Protein AF-A0A9Q1LSW4-F1 (afdb_monomer_lite)

Sequence (123 aa):
MEIEVDHYAVLDLPSGEQGAKLSASDISKAYKKKALVLHPDKRPLELSKADNFIRHSQDEKAMKLFGALFRVKRQKIQCQSQQDSKRRKIMSDLDARERAAFASDAPREEEERIARKLKDEIA

pLDDT: mean 76.41, std 11.89, range [38.97, 95.5]

Secondary structure (DSSP, 8-state):
------HHHHTTPPPTTTGGGS-HHHHHHHHHHHHHHS-GGG-TT-HHHHHHHHHHSS-HHHHHHHHHHHHHHHHHHHHHHHHHHHHHHHHHHHHHHHHHHHH--HHHHHHHHHHHHHHHHH-

Organism: NCBI:txid402998

InterPro domains:
  IPR001623 DnaJ domain [PF00226] (6-53)
  IPR001623 DnaJ domain [PS50076] (6-67)
  IPR001623 DnaJ domain [SM00271] (5-96)
  IPR001623 DnaJ domain [cd06257] (6-55)
  IPR036869 Chaperone J-domain superfamily [G3DSA:1.10.287.110] (3-99)
  IPR036869 Chaperone J-domain superfamily [SSF46565] (5-47)

Structure (mmCIF, N/CA/C/O backbone):
data_AF-A0A9Q1LSW4-F1
#
_entry.id   AF-A0A9Q1LSW4-F1
#
loop_
_atom_site.group_PDB
_atom_site.id
_atom_site.type_symbol
_atom_site.label_atom_id
_atom_site.label_alt_id
_atom_site.label_comp_id
_atom_site.label_asym_id
_atom_site.label_entity_id
_atom_site.label_seq_id
_atom_site.pdbx_PDB_ins_code
_atom_site.Cartn_x
_atom_site.Cartn_y
_atom_site.Cartn_z
_atom_site.occupancy
_atom_site.B_iso_or_equiv
_atom_site.auth_seq_id
_atom_site.auth_comp_id
_atom_site.auth_asym_id
_atom_site.auth_atom_id
_atom_site.pdbx_PDB_model_num
ATOM 1 N N . MET A 1 1 ? -8.508 -15.635 0.846 1.00 38.97 1 MET A N 1
ATOM 2 C CA . MET A 1 1 ? -8.278 -14.207 1.146 1.00 38.97 1 MET A CA 1
ATOM 3 C C . MET A 1 1 ? -8.674 -13.996 2.591 1.00 38.97 1 MET A C 1
ATOM 5 O O . MET A 1 1 ? -9.848 -14.157 2.895 1.00 38.97 1 MET A O 1
ATOM 9 N N . GLU A 1 2 ? -7.718 -13.742 3.484 1.00 48.78 2 GLU A N 1
ATOM 10 C CA . GLU A 1 2 ? -8.042 -13.275 4.835 1.00 48.78 2 GLU A CA 1
ATOM 11 C C . GLU A 1 2 ? -8.755 -11.932 4.676 1.00 48.78 2 GLU A C 1
ATOM 13 O O . GLU A 1 2 ? -8.180 -10.971 4.165 1.00 48.78 2 GLU A O 1
ATOM 18 N N . ILE A 1 3 ? -10.048 -11.892 4.992 1.00 49.88 3 ILE A N 1
ATOM 19 C CA . ILE A 1 3 ? -10.807 -10.646 5.004 1.00 49.88 3 ILE A CA 1
ATOM 20 C C . ILE A 1 3 ? -10.257 -9.876 6.201 1.00 49.88 3 ILE A C 1
ATOM 22 O O . ILE A 1 3 ? -10.599 -10.165 7.344 1.00 49.88 3 ILE A O 1
ATOM 26 N N . GLU A 1 4 ? -9.326 -8.962 5.950 1.00 60.59 4 GLU A N 1
ATOM 27 C CA . GLU A 1 4 ? -8.769 -8.085 6.974 1.00 60.59 4 GLU A CA 1
ATOM 28 C C . GLU A 1 4 ? -9.849 -7.094 7.394 1.00 60.59 4 GLU A C 1
ATOM 30 O O . GLU A 1 4 ? -10.014 -6.019 6.821 1.00 60.59 4 GLU A O 1
ATOM 35 N N . VAL A 1 5 ? -10.649 -7.513 8.368 1.00 68.19 5 VAL A N 1
ATOM 36 C CA . VAL A 1 5 ? -11.745 -6.716 8.896 1.00 68.19 5 VAL A CA 1
ATOM 37 C C . VAL A 1 5 ? -11.161 -5.542 9.676 1.00 68.19 5 VAL A C 1
ATOM 39 O O . VAL A 1 5 ? -10.452 -5.715 10.668 1.00 68.19 5 VAL A O 1
ATOM 42 N N . ASP A 1 6 ? -11.458 -4.326 9.233 1.00 74.69 6 ASP A N 1
ATOM 43 C CA . ASP A 1 6 ? -11.106 -3.114 9.959 1.00 74.69 6 ASP A CA 1
ATOM 44 C C . ASP A 1 6 ? -11.948 -3.010 11.238 1.00 74.69 6 ASP A C 1
ATOM 46 O O . ASP A 1 6 ? -13.153 -2.768 11.201 1.00 74.69 6 ASP A O 1
ATOM 50 N N . HIS A 1 7 ? -11.305 -3.200 12.390 1.00 74.69 7 HIS A N 1
ATOM 51 C CA . HIS A 1 7 ? -11.987 -3.251 13.681 1.00 74.69 7 HIS A CA 1
ATOM 52 C C . HIS A 1 7 ? -12.587 -1.893 14.073 1.00 74.69 7 HIS A C 1
ATOM 54 O O . HIS A 1 7 ? -13.590 -1.860 14.784 1.00 74.69 7 HIS A O 1
ATOM 60 N N . TYR A 1 8 ? -12.028 -0.779 13.583 1.00 81.00 8 TYR A N 1
ATOM 61 C CA . TYR A 1 8 ? -12.603 0.549 13.806 1.00 8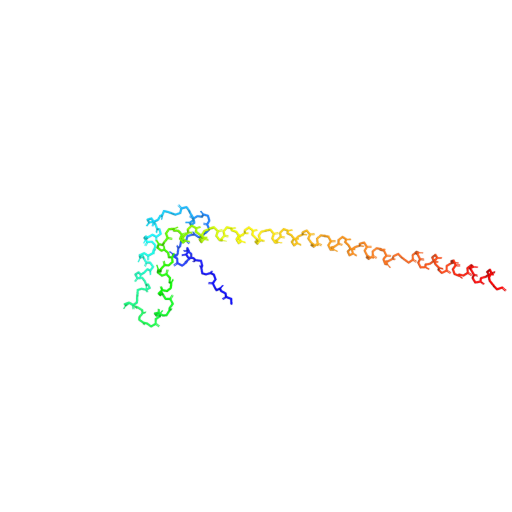1.00 8 TYR A CA 1
ATOM 62 C C . TYR A 1 8 ? -13.850 0.741 12.947 1.00 81.00 8 TYR A C 1
ATOM 64 O O . TYR A 1 8 ? -14.886 1.141 13.473 1.00 81.00 8 TYR A O 1
ATOM 72 N N . ALA A 1 9 ? -13.803 0.342 11.673 1.00 79.25 9 ALA A N 1
ATOM 73 C CA . ALA A 1 9 ? -14.977 0.370 10.802 1.00 79.25 9 ALA A CA 1
ATOM 74 C C . ALA A 1 9 ? -16.109 -0.518 11.342 1.00 79.25 9 ALA A C 1
ATOM 76 O O . ALA A 1 9 ? -17.273 -0.122 11.332 1.00 79.25 9 ALA A O 1
ATOM 77 N N . VAL A 1 10 ? -15.789 -1.688 11.907 1.00 78.00 10 VAL A N 1
ATOM 78 C CA . VAL A 1 10 ? -16.804 -2.532 12.556 1.00 78.00 10 VAL A CA 1
ATOM 79 C C . VAL A 1 10 ? -17.306 -1.933 13.864 1.00 78.00 10 VAL A C 1
ATOM 81 O O . VAL A 1 10 ? -18.380 -2.306 14.300 1.00 78.00 10 VAL A O 1
ATOM 84 N N . LEU A 1 11 ? -16.649 -0.956 14.478 1.00 80.81 11 LEU A N 1
ATOM 85 C CA . LEU A 1 11 ? -17.217 -0.194 15.597 1.00 80.81 11 LEU A CA 1
ATOM 86 C C . LEU A 1 11 ? -17.920 1.101 15.158 1.00 80.81 11 LEU A C 1
ATOM 88 O O . LEU A 1 11 ? -18.365 1.857 16.018 1.00 80.81 11 LEU A O 1
ATOM 92 N N . ASP A 1 12 ? -18.056 1.338 13.847 1.00 80.50 12 ASP A N 1
ATOM 93 C CA . ASP A 1 12 ? -18.505 2.612 13.260 1.00 80.50 12 ASP A CA 1
ATOM 94 C C . ASP A 1 12 ? -17.648 3.806 13.726 1.00 80.50 12 ASP A C 1
ATOM 96 O O . ASP A 1 12 ? -18.136 4.920 13.922 1.00 80.50 12 ASP A O 1
ATOM 100 N N . LEU A 1 13 ? -16.353 3.557 13.938 1.00 82.75 13 LEU A N 1
ATOM 101 C CA . LEU A 1 13 ? -15.358 4.541 14.348 1.00 82.75 13 LEU A CA 1
ATOM 102 C C . LEU A 1 13 ? -14.474 4.951 13.161 1.00 82.75 13 LEU A C 1
ATOM 104 O O . LEU A 1 13 ? -14.253 4.151 12.249 1.00 82.75 13 LEU A O 1
ATOM 108 N N . PRO A 1 14 ? -13.924 6.180 13.169 1.00 81.69 14 PRO A N 1
ATOM 109 C CA . PRO A 1 14 ? -13.019 6.631 12.121 1.00 81.69 14 PRO A CA 1
ATOM 110 C C . PRO A 1 14 ? -11.722 5.812 12.134 1.00 81.69 14 PRO A C 1
ATOM 112 O O . PRO A 1 14 ? -11.009 5.761 13.136 1.00 81.69 14 PRO A O 1
ATOM 115 N N . SER A 1 15 ? -11.396 5.189 11.006 1.00 77.62 15 SER A N 1
ATOM 116 C CA . SER A 1 15 ? -10.222 4.325 10.867 1.00 77.62 15 SER A CA 1
ATOM 117 C C . SER A 1 15 ? -8.911 5.096 10.679 1.00 77.62 15 SER A C 1
ATOM 119 O O . SER A 1 15 ? -8.876 6.259 10.269 1.00 77.62 15 SER A O 1
ATOM 121 N N . GLY A 1 16 ? -7.787 4.432 10.957 1.00 72.44 16 GLY A N 1
ATOM 122 C CA . GLY A 1 16 ? -6.445 4.969 10.716 1.00 72.44 16 GLY A CA 1
ATOM 123 C C . GLY A 1 16 ? -5.918 5.849 11.852 1.00 72.44 16 GLY A C 1
ATOM 124 O O . GLY A 1 16 ? -5.919 5.456 13.016 1.00 72.44 16 GLY A O 1
ATOM 125 N N . GLU A 1 17 ? -5.395 7.030 11.516 1.00 68.69 17 GLU A N 1
ATOM 126 C CA . GLU A 1 17 ? -4.716 7.905 12.484 1.00 68.69 17 GLU A CA 1
ATOM 127 C C . GLU A 1 17 ? -5.684 8.571 13.468 1.00 68.69 17 GLU A C 1
ATOM 129 O O . GLU A 1 17 ? -5.304 8.874 14.596 1.00 68.69 17 GLU A O 1
ATOM 134 N N . GLN A 1 18 ? -6.942 8.755 13.062 1.00 72.56 18 GLN A N 1
ATOM 135 C CA . GLN A 1 18 ? -8.000 9.254 13.938 1.00 72.56 18 GLN A CA 1
ATOM 136 C C . GLN A 1 18 ? -8.470 8.171 14.915 1.00 72.56 18 GLN A C 1
ATOM 138 O O . GLN A 1 18 ? -8.598 8.454 16.101 1.00 72.56 18 GLN A O 1
ATOM 143 N N . GLY A 1 19 ? -8.608 6.921 14.460 1.00 71.19 19 GLY A N 1
ATOM 144 C CA . GLY A 1 19 ? -8.939 5.778 15.318 1.00 71.19 19 GLY A CA 1
ATOM 145 C C . GLY A 1 19 ? -7.888 5.512 16.395 1.00 71.19 19 GLY A C 1
ATOM 146 O O . GLY A 1 19 ? -8.226 5.254 17.544 1.00 71.19 19 GLY A O 1
ATOM 147 N N . ALA A 1 20 ? -6.605 5.686 16.061 1.00 69.38 20 ALA A N 1
ATOM 148 C CA . ALA A 1 20 ? -5.503 5.555 17.018 1.00 69.38 20 ALA A CA 1
ATOM 149 C C . ALA A 1 20 ? -5.449 6.673 18.081 1.00 69.38 20 ALA A C 1
ATOM 151 O O . ALA A 1 20 ? -4.754 6.516 19.082 1.00 69.38 20 ALA A O 1
ATOM 152 N N . LYS A 1 21 ? -6.143 7.799 17.862 1.00 79.56 21 LYS A N 1
ATOM 153 C CA . LYS A 1 21 ? -6.265 8.905 18.829 1.00 79.56 21 LYS A CA 1
ATOM 154 C C . LYS A 1 21 ? -7.465 8.740 19.766 1.00 79.56 21 LYS A C 1
ATOM 156 O O . LYS A 1 21 ? -7.603 9.528 20.698 1.00 79.56 21 LYS A O 1
ATOM 161 N N . LEU A 1 22 ? -8.339 7.761 19.519 1.00 78.62 22 LEU A N 1
ATOM 162 C CA . LEU A 1 22 ? -9.520 7.535 20.346 1.00 78.62 22 LEU A CA 1
ATOM 163 C C . LEU A 1 22 ? -9.125 7.013 21.725 1.00 78.62 22 LEU A C 1
ATOM 165 O O . LEU A 1 22 ? -8.242 6.166 21.867 1.00 78.62 22 LEU A O 1
ATOM 169 N N . SER A 1 23 ? -9.817 7.510 22.749 1.00 81.19 23 SER A N 1
ATOM 170 C CA . SER A 1 23 ? -9.645 7.007 24.105 1.00 81.19 23 SER A CA 1
ATOM 171 C C . SER A 1 23 ? -10.274 5.617 24.240 1.00 81.19 23 SER A C 1
ATOM 173 O O . SER A 1 23 ? -11.300 5.317 23.620 1.00 81.19 23 SER A O 1
ATOM 175 N N . ALA A 1 24 ? -9.715 4.778 25.117 1.00 79.19 24 ALA A N 1
ATOM 176 C CA . ALA A 1 24 ? -10.296 3.471 25.443 1.00 79.19 24 ALA A CA 1
ATOM 177 C C . ALA A 1 24 ? -11.764 3.583 25.908 1.00 79.19 24 ALA A C 1
ATOM 179 O O . ALA A 1 24 ? -12.572 2.680 25.679 1.00 79.19 24 ALA A O 1
ATOM 180 N N . SER A 1 25 ? -12.137 4.722 26.507 1.00 82.75 25 SER A N 1
ATOM 181 C CA . SER A 1 25 ? -13.507 4.997 26.943 1.00 82.75 25 SER A CA 1
ATOM 182 C C . SER A 1 25 ? -14.482 5.171 25.773 1.00 82.75 25 SER A C 1
ATOM 184 O O . SER A 1 25 ? -15.608 4.676 25.835 1.00 82.75 25 SER A O 1
ATOM 186 N N . ASP A 1 26 ? -14.053 5.805 24.681 1.00 83.75 26 ASP A N 1
ATOM 187 C CA . ASP A 1 26 ? -14.897 6.037 23.505 1.00 83.75 26 ASP A CA 1
ATOM 188 C C . ASP A 1 26 ? -15.045 4.765 22.674 1.00 83.75 26 ASP A C 1
ATOM 190 O O . ASP A 1 26 ? -16.146 4.440 22.227 1.00 83.75 26 ASP A O 1
ATOM 194 N N . ILE A 1 27 ? -13.971 3.977 22.585 1.00 82.19 27 ILE A N 1
ATOM 195 C CA . ILE A 1 27 ? -14.002 2.630 22.006 1.00 82.19 27 ILE A CA 1
ATOM 196 C C . ILE A 1 27 ? -14.953 1.733 22.807 1.00 82.19 27 ILE A C 1
ATOM 198 O O . ILE A 1 27 ? -15.801 1.060 22.226 1.00 82.19 27 ILE A O 1
ATOM 202 N N . SER A 1 28 ? -14.895 1.781 24.142 1.00 82.56 28 SER A N 1
ATOM 203 C CA . SER A 1 28 ? -15.792 1.007 25.012 1.00 82.56 28 SER A CA 1
ATOM 204 C C . SER A 1 28 ? -17.264 1.394 24.840 1.00 82.56 28 SER A C 1
ATOM 206 O O . SER A 1 28 ? -18.140 0.527 24.864 1.00 82.56 28 SER A O 1
ATOM 208 N N . LYS A 1 29 ? -17.568 2.686 24.649 1.00 87.56 29 LYS A N 1
ATOM 209 C CA . LYS A 1 29 ? -18.937 3.156 24.360 1.00 87.56 29 LYS A CA 1
ATOM 210 C C . LYS A 1 29 ? -19.427 2.640 23.008 1.00 87.56 29 LYS A C 1
ATOM 212 O O . LYS A 1 29 ? -20.534 2.105 22.933 1.00 87.56 29 LYS A O 1
ATOM 217 N N . ALA A 1 30 ? -18.609 2.775 21.962 1.00 85.75 30 ALA A N 1
ATOM 218 C CA . ALA A 1 30 ? -18.933 2.282 20.625 1.00 85.75 30 ALA A CA 1
ATOM 219 C C . ALA A 1 30 ? -19.145 0.761 20.632 1.00 85.75 30 ALA A C 1
ATOM 221 O O . ALA A 1 30 ? -20.146 0.271 20.110 1.00 85.75 30 ALA A O 1
ATOM 222 N N . TYR A 1 31 ? -18.276 0.033 21.334 1.00 84.19 31 TYR A N 1
ATOM 223 C CA . TYR A 1 31 ? -18.386 -1.404 21.548 1.00 84.19 31 TYR A CA 1
ATOM 224 C C . TYR A 1 31 ? -19.704 -1.789 22.224 1.00 84.19 31 TYR A C 1
ATOM 226 O O . TYR A 1 31 ? -20.441 -2.612 21.690 1.00 84.19 31 TYR A O 1
ATOM 234 N N . LYS A 1 32 ? -20.065 -1.154 23.348 1.00 84.44 32 LYS A N 1
ATOM 235 C CA . LYS A 1 32 ? -21.341 -1.419 24.040 1.00 84.44 32 LYS A CA 1
ATOM 236 C C . LYS A 1 32 ? -22.544 -1.165 23.130 1.00 84.44 32 LYS A C 1
ATOM 238 O O . LYS A 1 32 ? -23.467 -1.973 23.094 1.00 84.44 32 LYS A O 1
ATOM 243 N N . LYS A 1 33 ? -22.524 -0.073 22.359 1.00 85.56 33 LYS A N 1
ATOM 244 C CA . LYS A 1 33 ? -23.592 0.257 21.405 1.00 85.56 33 LYS A CA 1
ATOM 245 C C . LYS A 1 33 ? -23.714 -0.803 20.307 1.00 85.56 33 LYS A C 1
ATOM 247 O O . LYS A 1 33 ? -24.822 -1.253 20.024 1.00 85.56 33 LYS A O 1
ATOM 252 N N . LYS A 1 34 ? -22.591 -1.234 19.725 1.00 82.75 34 LYS A N 1
ATOM 253 C CA . LYS A 1 34 ? -22.558 -2.273 18.685 1.00 82.75 34 LYS A CA 1
ATOM 254 C C . LYS A 1 34 ? -23.005 -3.631 19.235 1.00 82.75 34 LYS A C 1
ATOM 256 O O . LYS A 1 34 ? -23.825 -4.301 18.615 1.00 82.75 34 LYS A O 1
ATOM 261 N N . ALA A 1 35 ? -22.541 -3.990 20.432 1.00 80.50 35 ALA A N 1
ATOM 262 C CA . ALA A 1 35 ? -22.904 -5.222 21.123 1.00 80.50 35 ALA A CA 1
ATOM 263 C C . ALA A 1 35 ? -24.405 -5.293 21.433 1.00 80.50 35 ALA A C 1
ATOM 265 O O . ALA A 1 35 ? -24.991 -6.353 21.285 1.00 80.50 35 ALA A O 1
ATOM 266 N N . LEU A 1 36 ? -25.059 -4.178 21.782 1.00 81.44 36 LEU A N 1
ATOM 267 C CA . LEU A 1 36 ? -26.515 -4.139 21.989 1.00 81.44 36 LEU A CA 1
ATOM 268 C C . LEU A 1 36 ? -27.328 -4.386 20.708 1.00 81.44 36 LEU A C 1
ATOM 270 O O . LEU A 1 36 ? -28.458 -4.874 20.787 1.00 81.44 36 LEU A O 1
ATOM 274 N N . VAL A 1 37 ? -26.782 -4.011 19.548 1.00 78.06 37 VAL A N 1
ATOM 275 C CA . VAL A 1 37 ? -27.412 -4.203 18.230 1.00 78.06 37 VAL A CA 1
ATOM 276 C C . VAL A 1 37 ? -27.177 -5.618 17.708 1.00 78.06 37 VAL A C 1
ATOM 278 O O . VAL A 1 37 ? -28.074 -6.219 17.119 1.00 78.06 37 VAL A O 1
ATOM 281 N N . LEU A 1 38 ? -25.972 -6.142 17.931 1.00 72.50 38 LEU A N 1
ATOM 282 C CA . LEU A 1 38 ? -25.527 -7.461 17.486 1.00 72.50 38 LEU A CA 1
ATOM 283 C C . LEU A 1 38 ? -25.671 -8.533 18.576 1.00 72.50 38 LEU A C 1
ATOM 285 O O . LEU A 1 38 ? -25.101 -9.612 18.443 1.00 72.50 38 LEU A O 1
ATOM 289 N N . HIS A 1 39 ? -26.408 -8.243 19.653 1.00 74.12 39 HIS A N 1
ATOM 290 C CA . HIS A 1 39 ? -26.530 -9.163 20.775 1.00 74.12 39 HIS A CA 1
ATOM 291 C C . HIS A 1 39 ? -27.236 -10.451 20.320 1.00 74.12 39 HIS A C 1
ATOM 293 O O . HIS A 1 39 ? -28.297 -10.358 19.689 1.00 74.12 39 HIS A O 1
ATOM 299 N N . PRO A 1 40 ? -26.709 -11.638 20.668 1.00 69.62 40 PRO A N 1
ATOM 300 C CA . PRO A 1 40 ? -27.270 -12.926 20.255 1.00 69.62 40 PRO A CA 1
ATOM 301 C C . PRO A 1 40 ? -28.735 -13.100 20.668 1.00 69.62 40 PRO A C 1
ATOM 303 O O . PRO A 1 40 ? -29.532 -13.627 19.901 1.00 69.62 40 PRO A O 1
ATOM 306 N N . ASP A 1 41 ? -29.106 -12.551 21.826 1.00 74.50 41 ASP A N 1
ATOM 307 C CA . ASP A 1 41 ? -30.486 -12.521 22.339 1.00 74.50 41 ASP A CA 1
ATOM 308 C C . ASP A 1 41 ? -31.486 -11.867 21.366 1.00 74.50 41 ASP A C 1
ATOM 310 O O . ASP A 1 41 ? -32.640 -12.269 21.279 1.00 74.50 41 ASP A O 1
ATOM 314 N N . LYS A 1 42 ? -31.040 -10.881 20.576 1.00 68.81 42 LYS A N 1
ATOM 315 C CA . LYS A 1 42 ? -31.882 -10.181 19.591 1.00 68.81 42 LYS A CA 1
ATOM 316 C C . LYS A 1 42 ? -31.734 -10.731 18.172 1.00 68.81 42 LYS A C 1
ATOM 318 O O . LYS A 1 42 ? -32.542 -10.391 17.309 1.00 68.81 42 LYS A O 1
ATOM 323 N N . ARG A 1 43 ? -30.690 -11.524 17.897 1.00 62.78 43 ARG A N 1
ATOM 324 C CA . ARG A 1 43 ? -30.373 -12.083 16.568 1.00 62.78 43 ARG A CA 1
ATOM 325 C C . ARG A 1 43 ? -29.840 -13.522 16.675 1.00 62.78 43 ARG A C 1
ATOM 327 O O . ARG A 1 43 ? -28.675 -13.768 16.360 1.00 62.78 43 ARG A O 1
ATOM 334 N N . PRO A 1 44 ? -30.690 -14.485 17.068 1.00 57.84 44 PRO A N 1
ATOM 335 C CA . PRO A 1 44 ? -30.263 -15.855 17.364 1.00 57.84 44 PRO A CA 1
ATOM 336 C C . PRO A 1 44 ? -29.767 -16.669 16.150 1.00 57.84 44 PRO A C 1
ATOM 338 O O . PRO A 1 44 ? -29.153 -17.710 16.339 1.00 57.84 44 PRO A O 1
ATOM 341 N N . LEU A 1 45 ? -29.982 -16.221 14.906 1.00 54.84 45 LEU A N 1
ATOM 342 C CA . LEU A 1 45 ? -29.602 -16.961 13.685 1.00 54.84 45 LEU A CA 1
ATOM 343 C C . LEU A 1 45 ? -28.211 -16.604 13.106 1.00 54.84 45 LEU A C 1
ATOM 345 O O . LEU A 1 45 ? -27.725 -17.310 12.230 1.00 54.84 45 LEU A O 1
ATOM 349 N N . GLU A 1 46 ? -27.537 -15.555 13.593 1.00 58.56 46 GLU A N 1
ATOM 350 C CA . GLU A 1 46 ? -26.267 -15.029 13.027 1.00 58.56 46 GLU A CA 1
ATOM 351 C C . GLU A 1 46 ? -25.019 -15.355 13.889 1.00 58.56 46 GLU A C 1
ATOM 353 O O . GLU A 1 46 ? -23.939 -14.780 13.720 1.00 58.56 46 GLU A O 1
ATOM 358 N N . LEU A 1 47 ? -25.160 -16.290 14.836 1.00 54.88 47 LEU A N 1
ATOM 359 C CA . LEU A 1 47 ? -24.221 -16.573 15.936 1.00 54.88 47 LEU A CA 1
ATOM 360 C C . LEU A 1 47 ? -22.787 -16.932 15.513 1.00 54.88 47 LEU A C 1
ATOM 362 O O . LEU A 1 47 ? -21.838 -16.631 16.228 1.00 54.88 47 LEU A O 1
ATOM 366 N N . SER A 1 48 ? -22.589 -17.516 14.332 1.00 55.00 48 SER A N 1
ATOM 367 C CA . SER A 1 48 ? -21.267 -18.002 13.905 1.00 55.00 48 SER A CA 1
ATOM 368 C C . SER A 1 48 ? -20.222 -16.893 13.684 1.00 55.00 48 SER A C 1
ATOM 370 O O . SER A 1 48 ? -19.022 -17.175 13.727 1.00 55.00 48 SER A O 1
ATOM 372 N N . LYS A 1 49 ? -20.638 -15.646 13.427 1.00 52.47 49 LYS A N 1
ATOM 373 C CA . LYS A 1 49 ? -19.719 -14.558 13.036 1.00 52.47 49 LYS A CA 1
ATOM 374 C C . LYS A 1 49 ? -19.434 -13.554 14.157 1.00 52.47 49 LYS A C 1
ATOM 376 O O . LYS A 1 49 ? -18.388 -12.909 14.127 1.00 52.47 49 LYS A O 1
ATOM 381 N N . ALA A 1 50 ? -20.332 -13.421 15.136 1.00 53.47 50 ALA A N 1
ATOM 382 C CA . ALA A 1 50 ? -20.239 -12.401 16.183 1.00 53.47 50 ALA A CA 1
ATOM 383 C C . ALA A 1 50 ? -19.230 -12.750 17.297 1.00 53.47 50 ALA A C 1
ATOM 385 O O . ALA A 1 50 ? -18.547 -11.856 17.800 1.00 53.47 50 ALA A O 1
ATOM 386 N N . ASP A 1 51 ? -19.063 -14.033 17.634 1.00 53.50 51 ASP A N 1
ATOM 387 C CA . ASP A 1 51 ? -18.205 -14.462 18.754 1.00 53.50 51 ASP A CA 1
ATOM 388 C C . ASP A 1 51 ? -16.715 -14.148 18.549 1.00 53.50 51 ASP A C 1
ATOM 390 O O . ASP A 1 51 ? -15.992 -13.836 19.498 1.00 53.50 51 ASP A O 1
ATOM 394 N N . ASN A 1 52 ? -16.244 -14.139 17.299 1.00 56.50 52 ASN A N 1
ATOM 395 C CA . ASN A 1 52 ? -14.852 -13.801 16.991 1.00 56.50 52 ASN A CA 1
ATOM 396 C C . ASN A 1 52 ? -14.552 -12.294 17.131 1.00 56.50 52 ASN A C 1
ATOM 398 O O . ASN A 1 52 ? -13.394 -11.914 17.322 1.00 56.50 52 ASN A O 1
ATOM 402 N N . PHE A 1 53 ? -15.575 -11.433 17.071 1.00 55.97 53 PHE A N 1
ATOM 403 C CA . PHE A 1 53 ? -15.430 -9.974 17.119 1.00 55.97 53 PHE A CA 1
ATOM 404 C C . PHE A 1 53 ? -15.173 -9.451 18.540 1.00 55.97 53 PHE A C 1
ATOM 406 O O . PHE A 1 53 ? -14.355 -8.557 18.745 1.00 55.97 53 PHE A O 1
ATOM 413 N N . ILE A 1 54 ? -15.839 -10.047 19.532 1.00 56.53 54 ILE A N 1
ATOM 414 C CA . ILE A 1 54 ? -15.864 -9.559 20.918 1.00 56.53 54 ILE A CA 1
ATOM 415 C C . ILE A 1 54 ? -14.511 -9.703 21.627 1.00 56.53 54 ILE A C 1
ATOM 417 O O . ILE A 1 54 ? -14.125 -8.832 22.407 1.00 56.53 54 ILE A O 1
ATOM 421 N N . ARG A 1 55 ? -13.754 -10.765 21.333 1.00 57.34 55 ARG A N 1
ATOM 422 C CA . ARG A 1 55 ? -12.478 -11.035 22.016 1.00 57.34 55 ARG A CA 1
ATOM 423 C C . ARG A 1 55 ? -11.340 -10.103 21.603 1.00 57.34 55 ARG A C 1
ATOM 425 O O . ARG A 1 55 ? -10.506 -9.778 22.435 1.00 57.34 55 ARG A O 1
ATOM 432 N N . HIS A 1 56 ? -11.293 -9.657 20.349 1.00 55.03 56 HIS A N 1
ATOM 433 C CA . HIS A 1 56 ? -10.125 -8.933 19.829 1.00 55.03 56 HIS A CA 1
ATOM 434 C C . HIS A 1 56 ? -10.135 -7.427 20.142 1.00 55.03 56 HIS A C 1
ATOM 436 O O . HIS A 1 56 ? -9.075 -6.803 20.150 1.00 55.03 56 HIS A O 1
ATOM 442 N N . SER A 1 57 ? -11.301 -6.826 20.418 1.00 58.34 57 SER A N 1
ATOM 443 C CA . SER A 1 57 ? -11.426 -5.377 20.653 1.00 58.34 57 SER A CA 1
ATOM 444 C C . SER A 1 57 ? -11.234 -4.938 22.108 1.00 58.34 57 SER A C 1
ATOM 446 O O . SER A 1 57 ? -11.195 -3.738 22.364 1.00 58.34 57 SER A O 1
ATOM 448 N N . GLN A 1 58 ? -11.168 -5.868 23.065 1.00 59.66 58 GLN A N 1
ATOM 449 C CA . GLN A 1 58 ? -11.048 -5.542 24.495 1.00 59.66 58 GLN A CA 1
ATOM 450 C C . GLN A 1 58 ? -9.594 -5.473 24.983 1.00 59.66 58 GLN A C 1
ATOM 452 O O . GLN A 1 58 ? -9.311 -4.809 25.978 1.00 59.66 58 GLN A O 1
ATOM 457 N N . ASP A 1 59 ? -8.660 -6.093 24.260 1.00 71.75 59 ASP A N 1
ATOM 458 C CA . ASP A 1 59 ? -7.257 -6.144 24.660 1.00 71.75 59 ASP A CA 1
ATOM 459 C C . ASP A 1 59 ? -6.475 -4.928 24.142 1.00 71.75 59 ASP A C 1
ATOM 461 O O . ASP A 1 59 ? -6.165 -4.822 22.953 1.00 71.75 59 ASP A O 1
ATOM 465 N N . GLU A 1 60 ? -6.047 -4.036 25.041 1.00 69.69 60 GLU A N 1
ATOM 466 C CA . GLU A 1 60 ? -5.234 -2.856 24.687 1.00 69.69 60 GLU A CA 1
ATOM 467 C C . GLU A 1 60 ? -3.952 -3.216 23.913 1.00 69.69 60 GLU A C 1
ATOM 469 O O . GLU A 1 60 ? -3.508 -2.482 23.023 1.00 69.69 60 GLU A O 1
ATOM 474 N N . LYS A 1 61 ? -3.344 -4.365 24.238 1.00 74.12 61 LYS A N 1
ATOM 475 C CA . LYS A 1 61 ? -2.159 -4.883 23.538 1.00 74.12 61 LYS A CA 1
ATOM 476 C C . LYS A 1 61 ? -2.497 -5.277 22.100 1.00 74.12 61 LYS A C 1
ATOM 478 O O . LYS A 1 61 ? -1.752 -4.918 21.189 1.00 74.12 61 LYS A O 1
ATOM 483 N N . ALA A 1 62 ? -3.626 -5.956 21.893 1.00 70.81 62 ALA A N 1
ATOM 484 C CA . ALA A 1 62 ? -4.100 -6.326 20.565 1.00 70.81 62 ALA A CA 1
ATOM 485 C C . ALA A 1 62 ? -4.413 -5.076 19.730 1.00 70.81 62 ALA A C 1
ATOM 487 O O . ALA A 1 62 ? -3.999 -4.999 18.575 1.00 70.81 62 ALA A O 1
ATOM 488 N N . MET A 1 63 ? -5.015 -4.043 20.334 1.00 68.06 63 MET A N 1
ATOM 489 C CA . MET A 1 63 ? -5.287 -2.770 19.654 1.00 68.06 63 MET A CA 1
ATOM 490 C C . MET A 1 63 ? -4.012 -2.071 19.164 1.00 68.06 63 MET A C 1
ATOM 492 O O . MET A 1 63 ? -3.953 -1.610 18.020 1.00 68.06 63 MET A O 1
ATOM 496 N N . LYS A 1 64 ? -2.965 -2.011 19.999 1.00 75.38 64 LYS A N 1
ATOM 497 C CA . LYS A 1 64 ? -1.673 -1.413 19.617 1.00 75.38 64 LYS A CA 1
ATOM 498 C C . LYS A 1 64 ? -0.995 -2.193 18.490 1.00 75.38 64 LYS A C 1
ATOM 500 O O . LYS A 1 64 ? -0.523 -1.580 17.530 1.00 75.38 64 LYS A O 1
ATOM 505 N N . LEU A 1 65 ? -0.980 -3.525 18.579 1.00 78.38 65 LEU A N 1
ATOM 506 C CA . LEU A 1 65 ? -0.424 -4.395 17.536 1.00 78.38 65 LEU A CA 1
ATOM 507 C C . LEU A 1 65 ? -1.178 -4.235 16.211 1.00 78.38 65 LEU A C 1
ATOM 509 O O . LEU A 1 65 ? -0.557 -4.127 15.154 1.00 78.38 65 LEU A O 1
ATOM 513 N N . PHE A 1 66 ? -2.504 -4.131 16.270 1.00 70.81 66 PHE A N 1
ATOM 514 C CA . PHE A 1 66 ? -3.341 -3.933 15.093 1.00 70.81 66 PHE A CA 1
ATOM 515 C C . PHE A 1 66 ? -3.085 -2.573 14.431 1.00 70.81 66 PHE A C 1
ATOM 517 O O . PHE A 1 66 ? -2.878 -2.490 13.219 1.00 70.81 66 PHE A O 1
ATOM 524 N N . GLY A 1 67 ? -2.996 -1.503 15.229 1.00 74.56 67 GLY A N 1
ATOM 525 C CA . GLY A 1 67 ? -2.626 -0.175 14.736 1.00 74.56 67 GLY A CA 1
ATOM 526 C C . GLY A 1 67 ? -1.241 -0.148 14.078 1.00 74.56 67 GLY A C 1
ATOM 527 O O . GLY A 1 67 ? -1.067 0.475 13.028 1.00 74.56 67 GLY A O 1
ATOM 528 N N . ALA A 1 68 ? -0.261 -0.855 14.651 1.00 81.62 68 ALA A N 1
ATOM 529 C CA . ALA A 1 68 ? 1.076 -0.986 14.074 1.00 81.62 68 ALA A CA 1
ATOM 530 C C . ALA A 1 68 ? 1.059 -1.751 12.738 1.00 81.62 68 ALA A C 1
ATOM 532 O O . ALA A 1 68 ? 1.659 -1.293 11.763 1.00 81.62 68 ALA A O 1
ATOM 533 N N . LEU A 1 69 ? 0.312 -2.858 12.655 1.00 82.25 69 LEU A N 1
ATOM 534 C CA . LEU A 1 69 ? 0.165 -3.652 11.431 1.00 82.25 69 LEU A CA 1
ATOM 535 C C . LEU A 1 69 ? -0.404 -2.820 10.271 1.00 82.25 69 LEU A C 1
ATOM 537 O O . LEU A 1 69 ? 0.119 -2.866 9.154 1.00 82.25 69 LEU A O 1
ATOM 541 N N . PHE A 1 70 ? -1.435 -2.011 10.534 1.00 76.44 70 PHE A N 1
ATOM 542 C CA . PHE A 1 70 ? -2.033 -1.135 9.521 1.00 76.44 70 PHE A CA 1
ATOM 543 C C . PHE A 1 70 ? -1.074 -0.044 9.037 1.00 76.44 70 PHE A C 1
ATOM 545 O O . PHE A 1 70 ? -1.035 0.253 7.840 1.00 76.44 70 PHE A O 1
ATOM 552 N N . ARG A 1 71 ? -0.255 0.526 9.933 1.00 81.31 71 ARG A N 1
ATOM 553 C CA . ARG A 1 71 ? 0.782 1.501 9.551 1.00 81.31 71 ARG A CA 1
ATOM 554 C C . ARG A 1 71 ? 1.808 0.879 8.606 1.00 81.31 71 ARG A C 1
ATOM 556 O O . ARG A 1 71 ? 2.077 1.454 7.552 1.00 81.31 71 ARG A O 1
ATOM 563 N N . VAL A 1 72 ? 2.309 -0.313 8.937 1.00 84.25 72 VAL A N 1
ATOM 564 C CA . VAL A 1 72 ? 3.285 -1.042 8.108 1.00 84.25 72 VAL A CA 1
ATOM 565 C C . VAL A 1 72 ? 2.703 -1.377 6.734 1.00 84.25 72 VAL A C 1
ATOM 567 O O . VAL A 1 72 ? 3.357 -1.161 5.714 1.00 84.25 72 VAL A O 1
ATOM 570 N N . LYS A 1 73 ? 1.451 -1.843 6.668 1.00 79.69 73 LYS A N 1
ATOM 571 C CA . LYS A 1 73 ? 0.787 -2.144 5.388 1.00 79.69 73 LYS A CA 1
ATOM 572 C C . LYS A 1 73 ? 0.601 -0.908 4.520 1.00 79.69 73 LYS A C 1
ATOM 574 O O . LYS A 1 73 ? 0.920 -0.949 3.332 1.00 79.69 73 LYS A O 1
ATOM 579 N N . ARG A 1 74 ? 0.147 0.205 5.102 1.00 81.25 74 ARG A N 1
ATOM 580 C CA . ARG A 1 74 ? -0.013 1.467 4.369 1.00 81.25 74 ARG A CA 1
ATOM 581 C C . ARG A 1 74 ? 1.321 1.953 3.802 1.00 81.25 74 ARG A C 1
ATOM 583 O O . ARG A 1 74 ? 1.378 2.350 2.640 1.00 81.25 74 ARG A O 1
ATOM 590 N N . GLN A 1 75 ? 2.391 1.859 4.589 1.00 83.19 75 GLN A N 1
ATOM 591 C CA . GLN A 1 75 ? 3.738 2.198 4.136 1.00 83.19 75 GLN A CA 1
ATOM 592 C C . GLN A 1 75 ? 4.202 1.275 3.003 1.00 83.19 75 GLN A C 1
ATOM 594 O O . GLN A 1 75 ? 4.713 1.761 1.999 1.00 83.19 75 GLN A O 1
ATOM 599 N N . LYS A 1 76 ? 3.960 -0.038 3.108 1.00 85.38 76 LYS A N 1
ATOM 600 C CA . LYS A 1 76 ? 4.284 -1.007 2.049 1.00 85.38 76 LYS A CA 1
ATOM 601 C C . LYS A 1 76 ? 3.594 -0.660 0.728 1.00 85.38 76 LYS A C 1
ATOM 603 O O . LY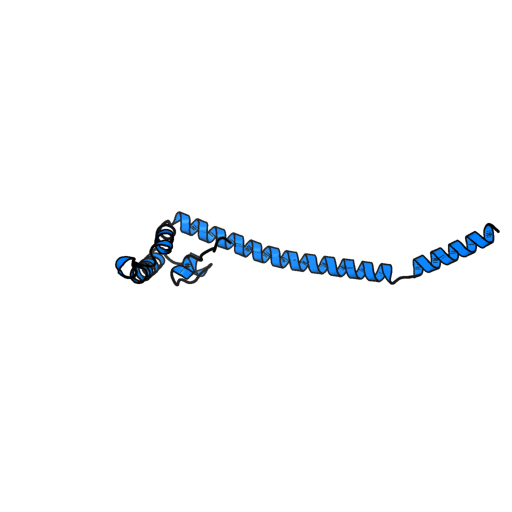S A 1 76 ? 4.264 -0.628 -0.300 1.00 85.38 76 LYS A O 1
ATOM 608 N N . ILE A 1 77 ? 2.297 -0.352 0.758 1.00 82.50 77 ILE A N 1
ATOM 609 C CA . ILE A 1 77 ? 1.529 0.048 -0.434 1.00 82.50 77 ILE A CA 1
ATOM 610 C C . ILE A 1 77 ? 2.109 1.332 -1.045 1.00 82.50 77 ILE A C 1
ATOM 612 O O . ILE A 1 77 ? 2.300 1.421 -2.258 1.00 82.50 77 ILE A O 1
ATOM 616 N N . GLN A 1 78 ? 2.446 2.317 -0.210 1.00 81.69 78 GLN A N 1
ATOM 617 C CA . GLN A 1 78 ? 3.040 3.572 -0.670 1.00 81.69 78 GLN A CA 1
ATOM 618 C C . GLN A 1 78 ? 4.426 3.358 -1.302 1.00 81.69 78 GLN A C 1
ATOM 620 O O . GLN A 1 78 ? 4.706 3.900 -2.372 1.00 81.69 78 GLN A O 1
ATOM 625 N N . CYS A 1 79 ? 5.281 2.543 -0.681 1.00 79.00 79 CYS A N 1
ATOM 626 C CA . CYS A 1 79 ? 6.596 2.194 -1.216 1.00 79.00 79 CYS A CA 1
ATOM 627 C C . CYS A 1 79 ? 6.489 1.416 -2.533 1.00 79.00 79 CYS A C 1
ATOM 629 O O . CYS A 1 79 ? 7.219 1.730 -3.471 1.00 79.00 79 CYS A O 1
ATOM 631 N N . GLN A 1 80 ? 5.561 0.458 -2.634 1.00 81.50 80 GLN A N 1
ATOM 632 C CA . GLN A 1 80 ? 5.302 -0.289 -3.870 1.00 81.50 80 GLN A CA 1
ATOM 633 C C . GLN A 1 80 ? 4.877 0.644 -5.007 1.00 81.50 80 GLN A C 1
ATOM 635 O O . GLN A 1 80 ? 5.477 0.611 -6.075 1.00 81.50 80 GLN A O 1
ATOM 640 N N . SER A 1 81 ? 3.944 1.567 -4.753 1.00 79.88 81 SER A N 1
ATOM 641 C CA . SER A 1 81 ? 3.527 2.566 -5.747 1.00 79.88 81 SER A CA 1
ATOM 642 C C . SER A 1 81 ? 4.700 3.421 -6.252 1.00 79.88 81 SER A C 1
ATOM 644 O O . SER A 1 81 ? 4.848 3.651 -7.459 1.00 79.88 81 SER A O 1
ATOM 646 N N . GLN A 1 82 ? 5.587 3.853 -5.349 1.00 81.62 82 GLN A N 1
ATOM 647 C CA . GLN A 1 82 ? 6.790 4.595 -5.732 1.00 81.62 82 GLN A CA 1
ATOM 648 C C . GLN A 1 82 ? 7.772 3.731 -6.532 1.00 81.62 82 GLN A C 1
ATOM 650 O O . GLN A 1 82 ? 8.312 4.195 -7.539 1.00 81.62 82 GLN A O 1
ATOM 655 N N . GLN A 1 83 ? 7.996 2.482 -6.126 1.00 79.12 83 GLN A N 1
ATOM 656 C CA . GLN A 1 83 ? 8.878 1.553 -6.830 1.00 79.12 83 GLN A CA 1
ATOM 657 C C . GLN A 1 83 ? 8.356 1.238 -8.238 1.00 79.12 83 GLN A C 1
ATOM 659 O O . GLN A 1 83 ? 9.135 1.263 -9.191 1.00 79.12 83 GLN A O 1
ATOM 664 N N . ASP A 1 84 ? 7.044 1.075 -8.398 1.00 85.50 84 ASP A N 1
ATOM 665 C CA . ASP A 1 84 ? 6.398 0.859 -9.695 1.00 85.50 84 ASP A CA 1
ATOM 666 C C . ASP A 1 84 ? 6.562 2.059 -10.629 1.00 85.50 84 ASP A C 1
ATOM 668 O O . ASP A 1 84 ? 6.726 1.901 -11.840 1.00 85.50 84 ASP A O 1
ATOM 672 N N . SER A 1 85 ? 6.540 3.284 -10.095 1.00 86.38 85 SER A N 1
ATOM 673 C CA . SER A 1 85 ? 6.804 4.484 -10.899 1.00 86.38 85 SER A CA 1
ATOM 674 C C . SER A 1 85 ? 8.253 4.535 -11.402 1.00 86.38 85 SER A C 1
ATOM 676 O O . SER A 1 85 ? 8.488 4.825 -12.575 1.00 86.38 85 SER A O 1
ATOM 678 N N . LYS A 1 86 ? 9.226 4.182 -10.549 1.00 89.69 86 LYS A N 1
ATOM 679 C CA . LYS A 1 86 ? 10.649 4.116 -10.917 1.00 89.69 86 LYS A CA 1
ATOM 680 C C . LYS A 1 86 ? 10.904 3.010 -11.939 1.00 89.69 86 LYS A C 1
ATOM 682 O O . LYS A 1 86 ? 11.551 3.263 -12.951 1.00 89.69 86 LYS A O 1
ATOM 687 N N . ARG A 1 87 ? 10.344 1.815 -11.718 1.00 90.12 87 ARG A N 1
ATOM 688 C CA . ARG A 1 87 ? 10.473 0.672 -12.633 1.00 90.12 87 ARG A CA 1
ATOM 689 C C . ARG A 1 87 ? 9.912 0.995 -14.015 1.00 90.12 87 ARG A C 1
ATOM 691 O O . ARG A 1 87 ? 10.579 0.727 -15.007 1.00 90.12 87 ARG A O 1
ATOM 698 N N . ARG A 1 88 ? 8.734 1.626 -14.086 1.00 89.62 88 ARG A N 1
ATOM 699 C CA . ARG A 1 88 ? 8.136 2.062 -15.361 1.00 89.62 88 ARG A CA 1
ATOM 700 C C . ARG A 1 88 ? 9.020 3.052 -16.117 1.00 89.62 88 ARG A C 1
ATOM 702 O O . ARG A 1 88 ? 9.191 2.893 -17.319 1.00 89.62 88 ARG A O 1
ATOM 709 N N . LYS A 1 89 ? 9.617 4.028 -15.424 1.00 92.81 89 LYS A N 1
ATOM 710 C CA . LYS A 1 89 ? 10.547 4.986 -16.047 1.00 92.81 89 LYS A CA 1
ATOM 711 C C . LYS A 1 89 ? 11.784 4.299 -16.622 1.00 92.81 89 LYS A C 1
ATOM 713 O O . LYS A 1 89 ? 12.124 4.554 -17.767 1.00 92.81 89 LYS A O 1
ATOM 718 N N . ILE A 1 90 ? 12.415 3.410 -15.851 1.00 94.19 90 ILE A N 1
ATOM 719 C CA . ILE A 1 90 ? 13.606 2.673 -16.302 1.00 94.19 90 ILE A CA 1
ATOM 720 C C . ILE A 1 90 ? 13.271 1.793 -17.509 1.00 94.19 90 ILE A C 1
ATOM 722 O O . ILE A 1 90 ? 13.999 1.817 -18.492 1.00 94.19 90 ILE A O 1
ATOM 726 N N . MET A 1 91 ? 12.152 1.060 -17.465 1.00 94.25 91 MET A N 1
ATOM 727 C CA . MET A 1 91 ? 11.721 0.243 -18.604 1.00 94.25 91 MET A CA 1
ATOM 728 C C . MET A 1 91 ? 11.471 1.090 -19.854 1.00 94.25 91 MET A C 1
ATOM 730 O O . MET A 1 91 ? 11.892 0.697 -20.931 1.00 94.25 91 MET A O 1
ATOM 734 N N . SER A 1 92 ? 10.832 2.254 -19.714 1.00 94.62 92 SER A N 1
ATOM 735 C CA . SER A 1 92 ? 10.584 3.147 -20.849 1.00 94.62 92 SER A CA 1
ATOM 736 C C . SER A 1 92 ? 11.868 3.729 -21.443 1.00 94.62 92 SER A C 1
ATOM 738 O O . SER A 1 92 ? 11.935 3.889 -22.657 1.00 94.62 92 SER A O 1
ATOM 740 N N . ASP A 1 93 ? 12.858 4.075 -20.613 1.00 95.50 93 ASP A N 1
ATOM 741 C CA . ASP A 1 93 ? 14.153 4.583 -21.087 1.00 95.50 93 ASP A CA 1
ATOM 742 C C . ASP A 1 93 ? 14.948 3.488 -21.811 1.00 95.50 93 ASP A C 1
ATOM 744 O O . ASP A 1 93 ? 15.490 3.728 -22.887 1.00 95.50 93 ASP A O 1
ATOM 748 N N . LEU A 1 94 ? 14.962 2.267 -21.265 1.00 95.38 94 LEU A N 1
ATOM 749 C CA . LEU A 1 94 ? 15.602 1.114 -21.904 1.00 95.38 94 LEU A CA 1
ATOM 750 C C . LEU A 1 94 ? 14.954 0.773 -23.249 1.00 95.38 94 LEU A C 1
ATOM 752 O O . LEU A 1 94 ? 15.660 0.674 -24.246 1.00 95.38 94 LEU A O 1
ATOM 756 N N . ASP A 1 95 ? 13.627 0.678 -23.300 1.00 93.06 95 ASP A N 1
ATOM 757 C CA . ASP A 1 95 ? 12.884 0.365 -24.527 1.00 93.06 95 ASP A CA 1
ATOM 758 C C . ASP A 1 95 ? 13.085 1.446 -25.613 1.00 93.06 95 ASP A C 1
ATOM 760 O O . ASP A 1 95 ? 13.250 1.143 -26.794 1.00 93.06 95 ASP A O 1
ATOM 764 N N . ALA A 1 96 ? 13.171 2.726 -25.229 1.00 92.50 96 ALA A N 1
ATOM 765 C CA . ALA A 1 96 ? 13.505 3.801 -26.165 1.00 92.50 96 ALA A CA 1
ATOM 766 C C . ALA A 1 96 ? 14.931 3.669 -26.730 1.00 92.50 96 ALA A C 1
ATOM 768 O O . ALA A 1 96 ? 15.134 3.869 -27.931 1.00 92.50 96 ALA A O 1
ATOM 769 N N . ARG A 1 97 ? 15.914 3.313 -25.891 1.00 91.56 97 ARG A N 1
ATOM 770 C CA . ARG A 1 97 ? 17.299 3.072 -26.333 1.00 91.56 97 ARG A CA 1
ATOM 771 C C . ARG A 1 97 ? 17.404 1.859 -27.244 1.00 91.56 97 ARG A C 1
ATOM 773 O O . ARG A 1 97 ? 18.092 1.938 -28.256 1.00 91.56 97 ARG A O 1
ATOM 780 N N . GLU A 1 98 ? 16.718 0.770 -26.910 1.00 89.12 98 GLU A N 1
ATOM 781 C CA . GLU A 1 98 ? 16.668 -0.429 -27.748 1.00 89.12 98 GLU A CA 1
ATOM 782 C C . GLU A 1 98 ? 16.070 -0.091 -29.113 1.00 89.12 98 GLU A C 1
ATOM 784 O O . GLU A 1 98 ? 16.705 -0.341 -30.134 1.00 89.12 98 GLU A O 1
ATOM 789 N N . ARG A 1 99 ? 14.916 0.585 -29.156 1.00 88.19 99 ARG A N 1
ATOM 790 C CA . ARG A 1 99 ? 14.314 1.018 -30.425 1.00 88.19 99 ARG A CA 1
ATOM 791 C C . ARG A 1 99 ? 15.229 1.925 -31.242 1.00 88.19 99 ARG A C 1
ATOM 793 O O . ARG A 1 99 ? 15.301 1.744 -32.451 1.00 88.19 99 ARG A O 1
ATOM 800 N N . ALA A 1 100 ? 15.941 2.863 -30.619 1.00 87.00 100 ALA A N 1
ATOM 801 C CA . ALA A 1 100 ? 16.894 3.719 -31.328 1.00 87.00 100 ALA A CA 1
ATOM 802 C C . ALA A 1 100 ? 18.090 2.928 -31.890 1.00 87.00 100 ALA A C 1
ATOM 804 O O . AL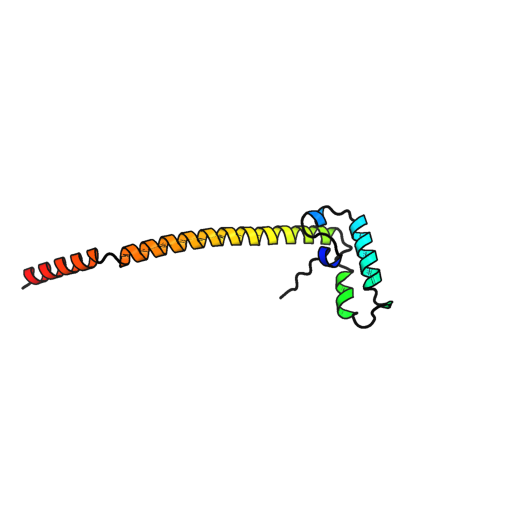A A 1 100 ? 18.497 3.163 -33.026 1.00 87.00 100 ALA A O 1
ATOM 805 N N . ALA A 1 101 ? 18.623 1.971 -31.126 1.00 84.00 101 ALA A N 1
ATOM 806 C CA . ALA A 1 101 ? 19.713 1.107 -31.572 1.00 84.00 101 ALA A CA 1
ATOM 807 C C . ALA A 1 101 ? 19.283 0.176 -32.718 1.00 84.00 101 ALA A C 1
ATOM 809 O O . ALA A 1 101 ? 20.034 0.006 -33.673 1.00 84.00 101 ALA A O 1
ATOM 810 N N . PHE A 1 102 ? 18.071 -0.386 -32.655 1.00 77.31 102 PHE A N 1
ATOM 811 C CA . PHE A 1 102 ? 17.529 -1.257 -33.704 1.00 77.31 102 PHE A CA 1
ATOM 812 C C . PHE A 1 102 ? 17.016 -0.502 -34.938 1.00 77.31 102 PHE A C 1
ATOM 814 O O . PHE A 1 102 ? 16.996 -1.085 -36.014 1.00 77.31 102 PHE A O 1
ATOM 821 N N . ALA A 1 103 ? 16.598 0.760 -34.806 1.00 77.62 103 ALA A N 1
ATOM 822 C CA . ALA A 1 103 ? 16.170 1.591 -35.937 1.00 77.62 103 ALA A CA 1
ATOM 823 C C . ALA A 1 103 ? 17.348 2.159 -36.743 1.00 77.62 103 ALA A C 1
ATOM 825 O O . ALA A 1 103 ? 17.167 2.628 -37.864 1.00 77.62 103 ALA A O 1
ATOM 826 N N . SER A 1 104 ? 18.550 2.152 -36.168 1.00 68.50 104 SER A N 1
ATOM 827 C CA . SER A 1 104 ? 19.770 2.506 -36.875 1.00 68.50 104 SER A CA 1
ATOM 828 C C . SER A 1 104 ? 20.229 1.316 -37.721 1.00 68.50 104 SER A C 1
ATOM 830 O O . SER A 1 104 ? 20.896 0.419 -37.211 1.00 68.50 104 SER A O 1
ATOM 832 N N . ASP A 1 105 ? 19.945 1.343 -39.024 1.00 65.56 105 ASP A N 1
ATOM 833 C CA . ASP A 1 105 ? 20.499 0.387 -40.001 1.00 65.56 105 ASP A CA 1
ATOM 834 C C . ASP A 1 105 ? 21.979 0.657 -40.338 1.00 65.56 105 ASP A C 1
ATOM 836 O O . ASP A 1 105 ? 22.638 -0.172 -40.960 1.00 65.56 105 ASP A O 1
ATOM 840 N N . ALA A 1 106 ? 22.539 1.781 -39.874 1.00 66.44 106 ALA A N 1
ATOM 841 C CA . ALA A 1 106 ? 23.924 2.192 -40.118 1.00 66.44 106 ALA A CA 1
ATOM 842 C C . ALA A 1 106 ? 24.993 1.097 -39.870 1.00 66.44 106 ALA A C 1
ATOM 844 O O . ALA A 1 106 ? 25.815 0.887 -40.762 1.00 66.44 106 ALA A O 1
ATOM 845 N N . PRO A 1 107 ? 24.995 0.352 -38.742 1.00 69.44 107 PRO A N 1
ATOM 846 C CA . PRO A 1 107 ? 25.941 -0.746 -38.546 1.00 69.44 107 PRO A CA 1
ATOM 847 C C . PRO A 1 107 ? 25.743 -1.892 -39.550 1.00 69.44 107 PRO A C 1
ATOM 849 O O . PRO A 1 107 ? 26.731 -2.445 -40.020 1.00 69.44 107 PRO A O 1
ATOM 852 N N . ARG A 1 108 ? 24.503 -2.214 -39.952 1.00 70.62 108 ARG A N 1
ATOM 853 C CA . ARG A 1 108 ? 24.245 -3.243 -40.979 1.00 70.62 108 ARG A CA 1
ATOM 854 C C . ARG A 1 108 ? 24.745 -2.797 -42.351 1.00 70.62 108 ARG A C 1
ATOM 856 O O . ARG A 1 108 ? 25.357 -3.580 -43.070 1.00 70.62 108 ARG A O 1
ATOM 863 N N . GLU A 1 109 ? 24.525 -1.535 -42.711 1.00 73.56 109 GLU A N 1
ATOM 864 C CA . GLU A 1 109 ? 25.014 -0.976 -43.974 1.00 73.56 109 GLU A CA 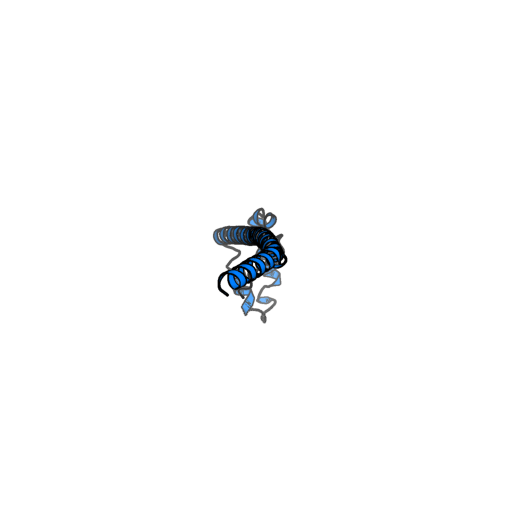1
ATOM 865 C C . GLU A 1 109 ? 26.547 -0.921 -44.032 1.00 73.56 109 GLU A C 1
ATOM 867 O O . GLU A 1 109 ? 27.141 -1.198 -45.079 1.00 73.56 109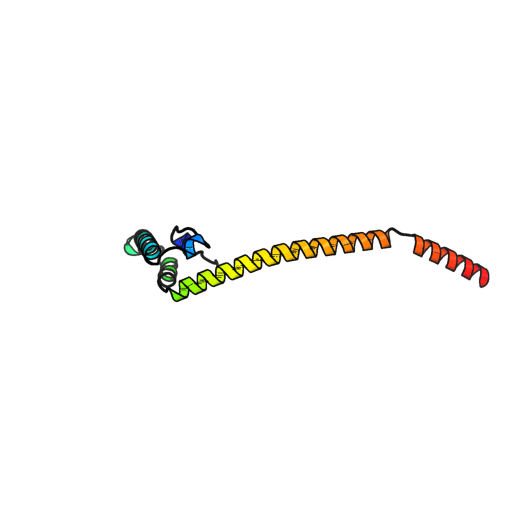 GLU A O 1
ATOM 872 N N . GLU A 1 110 ? 27.207 -0.573 -42.925 1.00 76.06 110 GLU A N 1
ATOM 873 C CA . GLU A 1 110 ? 28.668 -0.604 -42.825 1.00 76.06 110 GLU A CA 1
ATOM 874 C C . GLU A 1 110 ? 29.211 -2.035 -42.903 1.00 76.06 110 GLU A C 1
ATOM 876 O O . GLU A 1 110 ? 30.146 -2.278 -43.671 1.00 76.06 110 GLU A O 1
ATOM 881 N N . GLU A 1 111 ? 28.589 -2.994 -42.212 1.00 78.19 111 GLU A N 1
ATOM 882 C CA . GLU A 1 111 ? 28.919 -4.422 -42.314 1.00 78.19 111 GLU A CA 1
ATOM 883 C C . GLU A 1 111 ? 28.793 -4.931 -43.758 1.00 78.19 111 GLU A C 1
ATOM 885 O O . GLU A 1 111 ? 29.699 -5.595 -44.266 1.00 78.19 111 GLU A O 1
ATOM 890 N N . GLU A 1 112 ? 27.728 -4.565 -44.473 1.00 83.25 112 GLU A N 1
ATOM 891 C CA . GLU A 1 112 ? 27.544 -4.936 -45.878 1.00 83.25 112 GLU A CA 1
ATOM 892 C C . GLU A 1 112 ? 28.559 -4.279 -46.822 1.00 83.25 112 GLU A C 1
ATOM 894 O O . GLU A 1 112 ? 28.943 -4.877 -47.834 1.00 83.25 112 GLU A O 1
ATOM 899 N N . ARG A 1 113 ? 28.986 -3.040 -46.544 1.00 85.06 113 ARG A N 1
ATOM 900 C CA . ARG A 1 113 ? 30.036 -2.359 -47.323 1.00 85.06 113 ARG A CA 1
ATOM 901 C C . ARG A 1 113 ? 31.392 -3.017 -47.103 1.00 85.06 113 ARG A C 1
ATOM 903 O O . ARG A 1 113 ? 32.128 -3.212 -48.068 1.00 85.06 113 ARG A O 1
ATOM 910 N N . ILE A 1 114 ? 31.711 -3.370 -45.861 1.00 86.25 114 ILE A N 1
ATOM 911 C CA . ILE A 1 114 ? 32.947 -4.079 -45.512 1.00 86.25 114 ILE A CA 1
ATOM 912 C C . ILE A 1 114 ? 32.938 -5.475 -46.142 1.00 86.25 114 ILE A C 1
ATOM 914 O O . ILE A 1 114 ? 33.914 -5.859 -46.779 1.00 86.25 114 ILE A O 1
ATOM 918 N N . ALA A 1 115 ? 31.820 -6.202 -46.060 1.00 89.75 115 ALA A N 1
ATOM 919 C CA . ALA A 1 115 ? 31.679 -7.522 -46.670 1.00 89.75 115 ALA A CA 1
ATOM 920 C C . ALA A 1 115 ? 31.799 -7.489 -48.203 1.00 89.75 115 ALA A C 1
ATOM 922 O O . ALA A 1 115 ? 32.359 -8.414 -48.787 1.00 89.75 115 ALA A O 1
ATOM 923 N N . ARG A 1 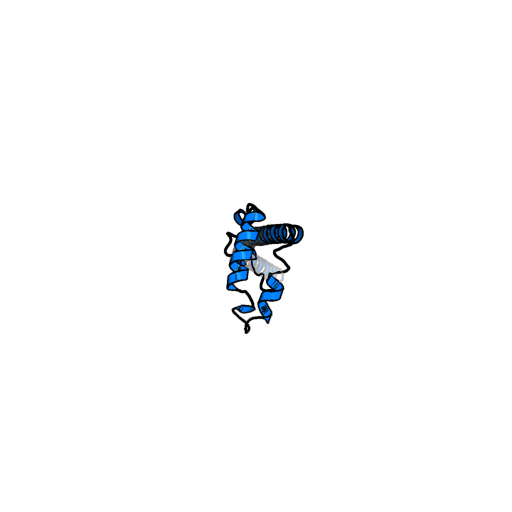116 ? 31.296 -6.435 -48.863 1.00 89.31 116 ARG A N 1
ATOM 924 C CA . ARG A 1 116 ? 31.489 -6.222 -50.308 1.00 89.31 116 ARG A CA 1
ATOM 925 C C . ARG A 1 116 ? 32.962 -6.003 -50.654 1.00 89.31 116 ARG A C 1
ATOM 927 O O . ARG A 1 116 ? 33.488 -6.748 -51.468 1.00 89.31 116 ARG A O 1
ATOM 934 N N . LYS A 1 117 ? 33.639 -5.077 -49.966 1.00 90.12 117 LYS A N 1
ATOM 935 C CA . LYS A 1 117 ? 35.080 -4.830 -50.164 1.00 90.12 117 LYS A CA 1
ATOM 936 C C . LYS A 1 117 ? 35.926 -6.085 -49.940 1.00 90.12 117 LYS A C 1
ATOM 938 O O . LYS A 1 117 ? 36.805 -6.377 -50.735 1.00 90.12 117 LYS A O 1
ATOM 943 N N . LEU A 1 118 ? 35.619 -6.853 -48.895 1.00 91.19 118 LEU A N 1
ATOM 944 C CA . LEU A 1 118 ? 36.335 -8.090 -48.591 1.00 91.19 118 LEU A CA 1
ATOM 945 C C . LEU A 1 118 ? 36.154 -9.151 -49.687 1.00 91.19 118 LEU A C 1
ATOM 947 O O . LEU A 1 118 ? 37.094 -9.872 -50.000 1.00 91.19 118 LEU A O 1
ATOM 951 N N . LYS A 1 119 ? 34.959 -9.259 -50.280 1.00 89.75 119 LYS A N 1
ATOM 952 C CA . LYS A 1 119 ? 34.724 -10.168 -51.413 1.00 89.75 119 LYS A CA 1
ATOM 953 C C . LYS A 1 119 ? 35.521 -9.758 -52.648 1.00 89.75 119 LYS A C 1
ATOM 955 O O . LYS A 1 119 ? 36.055 -10.638 -53.312 1.00 89.75 119 LYS A O 1
ATOM 960 N N . ASP A 1 120 ? 35.612 -8.459 -52.916 1.00 86.62 120 ASP A N 1
ATOM 961 C CA . ASP A 1 120 ? 36.366 -7.926 -54.053 1.00 86.62 120 ASP A CA 1
ATOM 962 C C . ASP A 1 120 ? 37.889 -8.097 -53.881 1.00 86.62 120 ASP A C 1
ATOM 964 O O . ASP A 1 120 ? 38.600 -8.196 -54.872 1.00 86.62 120 ASP A O 1
ATOM 968 N N . GLU A 1 121 ? 38.400 -8.158 -52.644 1.00 82.62 121 GLU A N 1
ATOM 969 C CA . GLU A 1 121 ? 39.827 -8.397 -52.349 1.00 82.62 121 GLU A CA 1
ATOM 970 C C . GLU A 1 121 ? 40.230 -9.885 -52.357 1.00 82.62 121 GLU A C 1
ATOM 972 O O . GLU A 1 121 ? 41.414 -10.200 -52.472 1.00 82.62 121 GLU A O 1
ATOM 977 N N . ILE A 1 122 ? 39.271 -10.804 -52.195 1.00 80.56 122 ILE A N 1
ATOM 978 C CA . ILE A 1 122 ? 39.514 -12.259 -52.155 1.00 80.56 122 ILE A CA 1
ATOM 979 C C . ILE A 1 122 ? 39.337 -12.917 -53.541 1.00 80.56 122 ILE A C 1
ATOM 981 O O . ILE A 1 122 ? 39.850 -14.018 -53.752 1.00 80.56 122 ILE A O 1
ATOM 985 N N . ALA A 1 123 ? 38.609 -12.273 -54.461 1.00 59.34 123 ALA A N 1
ATOM 986 C CA . ALA A 1 123 ? 38.373 -12.735 -55.835 1.00 59.34 123 ALA A CA 1
ATOM 987 C C . ALA A 1 123 ? 39.504 -12.332 -56.795 1.00 59.34 123 ALA A C 1
ATOM 989 O O . ALA A 1 123 ? 39.814 -13.155 -57.688 1.00 59.34 123 ALA A O 1
#

Radius of gyration: 31.89 Å; chains: 1; bounding box: 72×27×83 Å

Foldseek 3Di:
DPPPDQLCVLLVHDDAPRVVVDDPVVLVVSVVVSCVVVPCVVVVPPPPPVVVSVVQSNDPVSVVVSNVVVVVVVVVVVVVVVVVVVVVVVVVVVVVVVCVVVVPCPVVVVVVVVVVVVVVVVD